Protein AF-A0AAD8CM71-F1 (afdb_monomer_lite)

Organism: NCBI:txid40147

pLDDT: mean 84.86, std 7.75, range [53.12, 95.56]

Foldseek 3Di:
DWDDDPPDPDTDDDPVCVVVCVVVVVVVVQVVQVVVDDGDPPDDPQRVCCNVPNNVPGDDDLVSDPDPVVSVVVVVVVD

Secondary structure (DSSP, 8-state):
-EE--TT-S--EE-HHHHHTTHHHHHHHHHHHHHHTT---TTS-HHHHHHHHH-GGG----GGG---HHHHHHHHHH--

Radius of gyration: 14.93 Å; chains: 1; bounding box: 32×26×39 Å

Sequence (79 aa):
MFEGPQGKKVLACSIAALKGNSYFYAGQLMAMSIIHGGPPQFLSPVLTEALICGPEKVIVSAEDVANEEIHSQIILVSC

Structure (mmCIF, N/CA/C/O backbone):
data_AF-A0AAD8CM71-F1
#
_entry.id   AF-A0AAD8CM71-F1
#
loop_
_atom_site.group_PDB
_atom_site.id
_atom_site.type_symbol
_atom_site.label_atom_id
_atom_site.label_alt_id
_atom_site.label_comp_id
_atom_site.label_asym_id
_atom_site.label_entity_id
_atom_site.label_seq_id
_atom_site.pdbx_PDB_ins_code
_atom_site.Cartn_x
_atom_site.Cartn_y
_atom_site.Cartn_z
_atom_site.occupancy
_atom_site.B_iso_or_equiv
_atom_site.auth_seq_id
_atom_site.auth_comp_id
_atom_site.auth_asym_id
_atom_site.auth_atom_id
_atom_site.pdbx_PDB_model_num
ATOM 1 N N . MET A 1 1 ? -12.664 2.264 -5.292 1.00 84.12 1 MET A N 1
ATOM 2 C CA . MET A 1 1 ? -11.250 1.829 -5.227 1.00 84.12 1 MET A CA 1
ATOM 3 C C . MET A 1 1 ? -11.004 1.099 -3.925 1.00 84.12 1 MET A C 1
ATOM 5 O O . MET A 1 1 ? -10.668 -0.063 -3.988 1.00 84.12 1 MET A O 1
ATOM 9 N N . PHE A 1 2 ? -11.262 1.723 -2.779 1.00 90.62 2 PHE A N 1
ATOM 10 C CA . PHE A 1 2 ? -11.309 1.044 -1.480 1.00 90.62 2 PHE A CA 1
ATOM 11 C C . PHE A 1 2 ? -12.754 0.776 -1.051 1.00 90.62 2 PHE A C 1
ATOM 13 O O . PHE A 1 2 ? -13.674 1.396 -1.592 1.00 90.62 2 PHE A O 1
ATOM 20 N N . GLU A 1 3 ? -12.936 -0.127 -0.096 1.00 90.50 3 GLU A N 1
ATOM 21 C CA . GLU A 1 3 ? -14.223 -0.467 0.517 1.00 90.50 3 GLU A CA 1
ATOM 22 C C . GLU A 1 3 ? -14.138 -0.399 2.043 1.00 90.50 3 GLU A C 1
ATOM 24 O O . GLU A 1 3 ? -13.058 -0.495 2.620 1.00 90.50 3 GLU A O 1
ATOM 29 N N . GLY A 1 4 ? -15.271 -0.186 2.703 1.00 85.75 4 GLY A N 1
ATOM 30 C CA . GLY A 1 4 ? -15.335 -0.062 4.153 1.00 85.75 4 GLY A CA 1
ATOM 31 C C . GLY A 1 4 ? -16.717 0.385 4.630 1.00 85.75 4 GLY A C 1
ATOM 32 O O . GLY A 1 4 ? -17.539 0.812 3.813 1.00 85.75 4 GLY A O 1
ATOM 33 N N . PRO A 1 5 ? -17.005 0.284 5.937 1.00 85.19 5 PRO A N 1
ATOM 34 C CA . PRO A 1 5 ? -18.283 0.709 6.492 1.00 85.19 5 PRO A CA 1
ATOM 35 C C . PRO A 1 5 ? -18.508 2.213 6.294 1.00 85.19 5 PRO A C 1
ATOM 37 O O . PRO A 1 5 ? -17.598 3.024 6.479 1.00 85.19 5 PRO A O 1
ATOM 40 N N . GLN A 1 6 ? -19.740 2.603 5.963 1.00 85.75 6 GLN A N 1
ATOM 41 C CA . GLN A 1 6 ? -20.083 4.010 5.763 1.00 85.75 6 GLN A CA 1
ATOM 42 C C . GLN A 1 6 ? -19.818 4.829 7.037 1.00 85.75 6 GLN A C 1
ATOM 44 O O . GLN A 1 6 ? -20.189 4.431 8.139 1.00 85.75 6 GLN A O 1
ATOM 49 N N . GLY A 1 7 ? -19.159 5.982 6.886 1.00 83.38 7 GLY A N 1
ATOM 50 C CA . GLY A 1 7 ? -18.832 6.876 8.002 1.00 83.38 7 GLY A CA 1
ATOM 51 C C . GLY A 1 7 ? -17.672 6.410 8.891 1.00 83.38 7 GLY A C 1
ATOM 52 O O . GLY A 1 7 ? -17.344 7.097 9.857 1.00 83.38 7 GLY A O 1
ATOM 53 N N . LYS A 1 8 ? -17.020 5.282 8.579 1.00 78.44 8 LY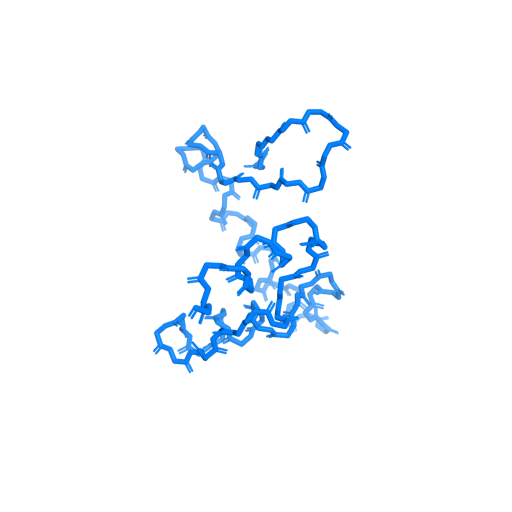S A N 1
ATOM 54 C CA . LYS A 1 8 ? -15.814 4.820 9.278 1.00 78.44 8 LYS A CA 1
ATOM 55 C C . LYS A 1 8 ? -14.568 5.112 8.443 1.00 78.44 8 LYS A C 1
ATOM 57 O O . LYS A 1 8 ? -14.556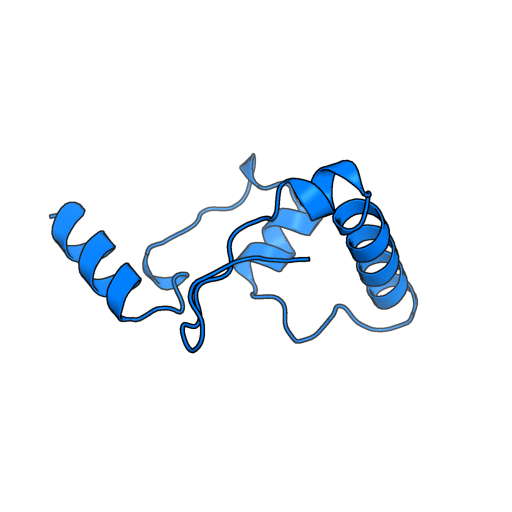 4.925 7.231 1.00 78.44 8 LYS A O 1
ATOM 62 N N . LYS A 1 9 ? -13.486 5.533 9.103 1.00 76.69 9 LYS A N 1
ATOM 63 C CA . LYS A 1 9 ? -12.159 5.728 8.487 1.00 76.69 9 LYS A CA 1
ATOM 64 C C . LYS A 1 9 ? -11.391 4.404 8.405 1.00 76.69 9 LYS A C 1
ATOM 66 O O . LYS A 1 9 ? -10.253 4.305 8.846 1.00 76.69 9 LYS A O 1
ATOM 71 N N . VAL A 1 10 ? -12.055 3.369 7.906 1.00 74.88 10 VAL A N 1
ATOM 72 C CA . VAL A 1 10 ? -11.471 2.041 7.713 1.00 74.88 10 VAL A CA 1
ATOM 73 C C . VAL A 1 10 ? -11.614 1.727 6.237 1.00 74.88 10 VAL A C 1
ATOM 75 O O . VAL A 1 10 ? -12.729 1.572 5.746 1.00 74.88 10 VAL A O 1
ATOM 78 N N . LEU A 1 11 ? -10.487 1.705 5.531 1.00 80.50 11 LEU A N 1
ATOM 79 C CA . LEU A 1 11 ? -10.425 1.423 4.104 1.00 80.50 11 LEU A CA 1
ATOM 80 C C . LEU A 1 11 ? -9.703 0.093 3.910 1.00 80.50 11 LEU A C 1
ATOM 82 O O . LEU A 1 11 ? -8.539 -0.045 4.274 1.00 80.50 11 LEU A O 1
ATOM 86 N N . ALA A 1 12 ? -10.401 -0.871 3.329 1.00 85.12 12 ALA A N 1
ATOM 87 C CA . ALA A 1 12 ? -9.855 -2.135 2.875 1.00 85.12 12 ALA A CA 1
ATOM 88 C C . ALA A 1 12 ? -9.709 -2.131 1.350 1.00 85.12 12 ALA A C 1
ATOM 90 O O . ALA A 1 12 ? -10.367 -1.366 0.629 1.00 85.12 12 ALA A O 1
ATOM 91 N N . CYS A 1 13 ? -8.827 -2.994 0.847 1.00 87.44 13 CYS A N 1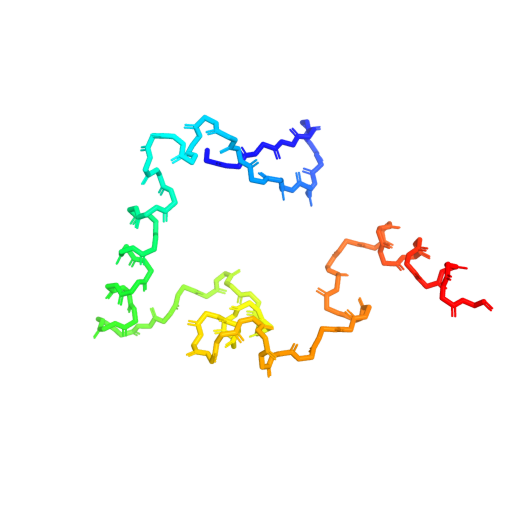
ATOM 92 C CA . CYS A 1 13 ? -8.666 -3.157 -0.586 1.00 87.44 13 CYS A CA 1
ATOM 93 C C . CYS A 1 13 ? -9.913 -3.793 -1.203 1.00 87.44 13 CYS A C 1
ATOM 95 O O . CYS A 1 13 ? -10.345 -4.850 -0.758 1.00 87.44 13 CYS A O 1
ATOM 97 N N . SER A 1 14 ? -10.455 -3.190 -2.263 1.00 92.50 14 SER A N 1
ATOM 98 C CA . SER A 1 14 ? -11.599 -3.763 -2.964 1.00 92.50 14 SER A CA 1
ATOM 99 C C . SER A 1 14 ? -11.154 -4.759 -4.027 1.00 92.50 14 SER A C 1
ATOM 101 O O . SER A 1 14 ? -10.405 -4.420 -4.949 1.00 92.50 14 SER A O 1
ATOM 103 N N . ILE A 1 15 ? -11.673 -5.986 -3.958 1.00 91.00 15 ILE A N 1
ATOM 104 C CA . ILE A 1 15 ? -11.381 -7.041 -4.944 1.00 91.00 15 ILE A CA 1
ATOM 105 C C . ILE A 1 15 ? -11.860 -6.634 -6.344 1.00 91.00 15 ILE A C 1
ATOM 107 O O . ILE A 1 15 ? -11.201 -6.935 -7.341 1.00 91.00 15 ILE A O 1
ATOM 111 N N . ALA A 1 16 ? -12.985 -5.923 -6.439 1.00 94.19 16 ALA A N 1
ATOM 112 C CA . ALA A 1 16 ? -13.487 -5.416 -7.713 1.00 94.19 16 ALA A CA 1
ATOM 113 C C . ALA A 1 16 ? -12.513 -4.403 -8.338 1.00 94.19 16 ALA A C 1
ATOM 115 O O . ALA A 1 16 ? -12.215 -4.482 -9.529 1.00 94.19 16 ALA A O 1
ATOM 116 N N . ALA A 1 17 ? -11.956 -3.501 -7.524 1.00 93.69 17 ALA A N 1
ATOM 117 C CA . ALA A 1 17 ? -10.959 -2.528 -7.968 1.00 93.69 17 ALA A CA 1
ATOM 118 C C . ALA A 1 17 ? -9.638 -3.195 -8.383 1.00 93.69 17 ALA A C 1
ATOM 120 O O . ALA A 1 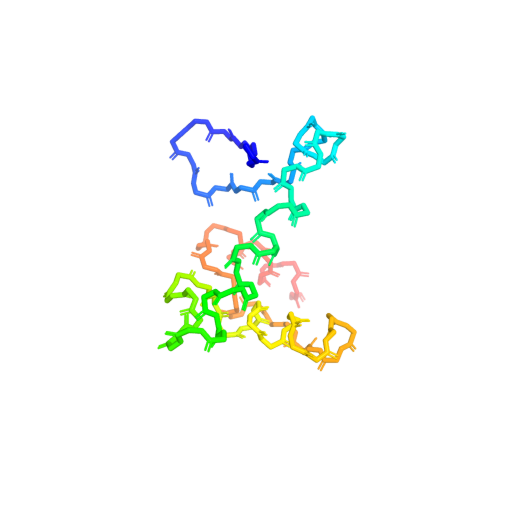17 ? -9.010 -2.764 -9.351 1.00 93.69 17 ALA A O 1
ATOM 121 N N . LEU A 1 18 ? -9.244 -4.268 -7.688 1.00 91.06 18 LEU A N 1
ATOM 122 C CA . LEU A 1 18 ? -8.080 -5.077 -8.046 1.00 91.06 18 LEU A CA 1
ATOM 123 C C . LEU A 1 18 ? -8.255 -5.739 -9.417 1.00 91.06 18 LEU A C 1
ATOM 125 O O . LEU A 1 18 ? -7.397 -5.581 -10.280 1.00 91.06 18 LEU A O 1
ATOM 129 N N . LYS A 1 19 ? -9.389 -6.412 -9.649 1.00 94.38 19 LYS A N 1
ATOM 130 C CA . LYS A 1 19 ? -9.705 -7.036 -10.947 1.00 94.38 19 LYS A CA 1
ATOM 131 C C . LYS A 1 19 ? -9.814 -6.013 -12.080 1.00 94.38 19 LYS A C 1
ATOM 133 O O . LYS A 1 19 ? -9.488 -6.325 -13.218 1.00 94.38 19 LYS A O 1
ATOM 138 N N . GLY A 1 20 ? -10.270 -4.802 -11.766 1.00 95.56 20 GLY A N 1
ATOM 139 C CA . GLY A 1 20 ? -10.399 -3.693 -12.710 1.00 95.56 20 GLY A CA 1
ATOM 140 C C . GLY A 1 20 ? -9.130 -2.857 -12.901 1.00 95.56 20 GLY A C 1
ATOM 141 O O . GLY A 1 20 ? -9.239 -1.740 -13.400 1.00 95.56 20 GLY A O 1
ATOM 142 N N . ASN A 1 21 ? -7.953 -3.326 -12.466 1.00 94.00 21 ASN A N 1
ATOM 143 C CA . ASN A 1 21 ? -6.667 -2.620 -12.581 1.00 94.00 21 ASN A CA 1
ATOM 144 C C . ASN A 1 21 ? -6.631 -1.214 -11.947 1.00 94.00 21 ASN A C 1
ATOM 146 O O . ASN A 1 21 ? -5.718 -0.434 -12.211 1.00 94.00 21 ASN A O 1
ATOM 150 N N . SER A 1 22 ? -7.581 -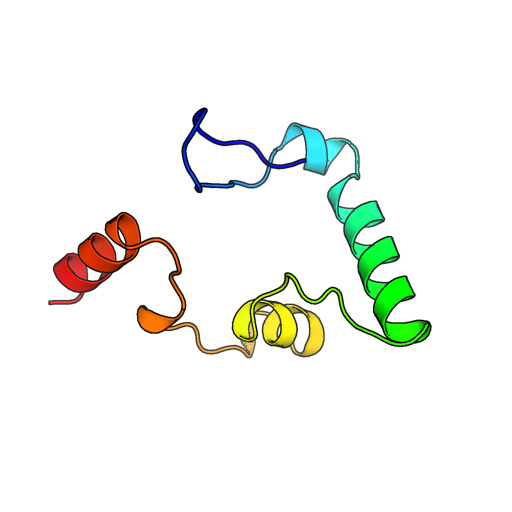0.865 -11.076 1.00 94.94 22 SER A N 1
ATOM 151 C CA . SER A 1 22 ? -7.652 0.487 -10.503 1.00 94.94 22 SER A CA 1
ATOM 152 C C . SER A 1 22 ? -6.424 0.804 -9.647 1.00 94.94 22 SER A C 1
ATOM 154 O O . SER A 1 22 ? -5.893 1.908 -9.720 1.00 94.94 22 SER A O 1
ATOM 156 N N . TYR A 1 23 ? -5.922 -0.178 -8.891 1.00 92.38 23 TYR A N 1
ATOM 157 C CA . TYR A 1 23 ? -4.691 -0.024 -8.110 1.00 92.38 23 TYR A CA 1
ATOM 158 C C . TYR A 1 23 ? -3.445 0.136 -8.978 1.00 92.38 23 TYR A C 1
ATOM 160 O O . TYR A 1 23 ? -2.552 0.898 -8.620 1.00 92.38 23 TYR A O 1
ATOM 168 N N . PHE A 1 24 ? -3.405 -0.526 -10.136 1.00 92.00 24 PHE A N 1
ATOM 169 C CA . PHE A 1 24 ? -2.308 -0.382 -11.087 1.00 92.00 24 PHE A CA 1
ATOM 170 C C . PHE A 1 24 ? -2.239 1.052 -11.628 1.00 92.00 24 PHE A C 1
ATOM 172 O O . PHE A 1 24 ? -1.190 1.690 -11.554 1.00 92.00 24 PHE A O 1
ATOM 179 N N . TYR A 1 25 ? -3.369 1.605 -12.082 1.00 94.25 25 TYR A N 1
ATOM 180 C CA . TYR A 1 25 ? -3.422 2.990 -12.559 1.00 94.25 25 TYR A CA 1
ATOM 181 C C . TYR A 1 25 ? -3.178 4.014 -11.446 1.00 94.25 25 TYR A C 1
ATOM 183 O O . TYR A 1 25 ? -2.491 5.009 -11.671 1.00 94.25 25 TYR A O 1
ATOM 191 N N . ALA A 1 26 ? -3.675 3.765 -10.231 1.00 90.31 26 ALA A N 1
ATOM 192 C CA . ALA A 1 26 ? -3.359 4.604 -9.077 1.00 90.31 26 ALA A CA 1
ATOM 193 C C . ALA A 1 26 ? -1.847 4.620 -8.793 1.00 90.31 26 ALA A C 1
ATOM 195 O O . ALA A 1 26 ? -1.281 5.686 -8.561 1.00 90.31 26 ALA A O 1
ATOM 196 N N . GLY A 1 27 ? -1.181 3.464 -8.882 1.00 87.88 27 GLY A N 1
ATOM 197 C CA . GLY A 1 27 ? 0.274 3.352 -8.782 1.00 87.88 27 GLY A CA 1
ATOM 198 C C . GLY A 1 27 ? 1.008 4.170 -9.846 1.00 87.88 27 GLY A C 1
ATOM 199 O O . GLY A 1 27 ? 1.930 4.912 -9.516 1.00 87.88 27 GLY A O 1
ATOM 200 N N . GLN A 1 28 ? 0.560 4.105 -11.104 1.00 90.44 28 GLN A N 1
ATOM 201 C CA . GLN A 1 28 ? 1.129 4.916 -12.187 1.00 90.44 28 GLN A CA 1
ATOM 202 C C . GLN A 1 28 ? 0.988 6.418 -11.923 1.00 90.44 28 GLN A C 1
ATOM 204 O O . GLN A 1 28 ? 1.952 7.162 -12.092 1.00 90.44 28 GLN A O 1
ATOM 209 N N . LEU A 1 29 ? -0.187 6.866 -11.477 1.00 88.00 29 LEU A N 1
ATOM 210 C CA . LEU A 1 29 ? -0.417 8.271 -11.135 1.00 88.00 29 LEU A CA 1
ATOM 211 C C . LEU A 1 29 ? 0.487 8.724 -9.983 1.00 88.00 29 LEU A C 1
ATOM 213 O O . LEU A 1 29 ? 1.105 9.781 -10.085 1.00 88.00 29 LEU A O 1
ATOM 217 N N . MET A 1 30 ? 0.627 7.909 -8.933 1.00 85.50 30 MET A N 1
ATOM 218 C CA . MET A 1 30 ? 1.535 8.204 -7.818 1.00 85.50 30 MET A CA 1
ATOM 219 C C . MET A 1 30 ? 2.997 8.296 -8.278 1.00 85.50 30 MET A C 1
ATOM 221 O O . MET A 1 30 ? 3.694 9.237 -7.902 1.00 85.50 30 MET A O 1
ATOM 225 N N . ALA A 1 31 ? 3.451 7.378 -9.137 1.00 85.06 31 ALA A N 1
ATOM 226 C CA . ALA A 1 31 ? 4.800 7.415 -9.703 1.00 85.06 31 ALA A CA 1
ATOM 227 C C . ALA A 1 31 ? 5.038 8.678 -10.550 1.00 85.06 31 ALA A C 1
ATOM 229 O O . ALA A 1 31 ? 6.080 9.323 -10.435 1.00 85.06 31 ALA A O 1
ATOM 230 N N . MET A 1 32 ? 4.050 9.078 -11.355 1.00 82.88 32 MET A N 1
ATOM 231 C CA . MET A 1 32 ? 4.119 10.307 -12.147 1.00 82.88 32 MET A CA 1
ATOM 232 C C . MET A 1 32 ? 4.201 11.558 -11.267 1.00 82.88 32 MET A C 1
ATOM 234 O O . MET A 1 32 ? 4.979 12.455 -11.590 1.00 82.88 32 MET A O 1
ATOM 238 N N . SER A 1 33 ? 3.469 11.618 -10.148 1.00 82.31 33 SER A N 1
ATOM 239 C CA . SER A 1 33 ? 3.562 12.733 -9.192 1.00 82.31 33 SER A CA 1
ATOM 240 C C . SER A 1 33 ? 4.973 12.888 -8.616 1.00 82.31 33 SER A C 1
ATOM 242 O O . SER A 1 33 ? 5.488 14.003 -8.550 1.00 82.31 33 SER A O 1
ATOM 244 N N . ILE A 1 34 ? 5.642 11.776 -8.292 1.00 77.50 34 ILE A N 1
ATOM 245 C CA . ILE A 1 34 ? 7.029 11.792 -7.799 1.00 77.50 34 ILE A CA 1
ATOM 246 C C . ILE A 1 34 ? 7.969 12.419 -8.839 1.00 77.50 34 ILE A C 1
ATOM 248 O O . ILE A 1 34 ? 8.747 13.308 -8.502 1.00 77.50 34 ILE A O 1
ATOM 252 N N . ILE A 1 35 ? 7.862 12.002 -10.104 1.00 76.50 35 ILE A N 1
ATOM 253 C CA . ILE A 1 35 ? 8.726 12.483 -11.198 1.00 76.50 35 ILE A CA 1
ATOM 254 C C . ILE A 1 35 ? 8.532 13.987 -11.464 1.00 76.50 35 ILE A C 1
ATOM 256 O O . ILE A 1 35 ? 9.489 14.677 -11.806 1.00 76.50 35 ILE A O 1
ATOM 260 N N . HIS A 1 36 ? 7.312 14.506 -11.295 1.00 80.06 36 HIS A N 1
ATOM 261 C CA . HIS A 1 36 ? 6.953 15.882 -11.665 1.00 80.06 36 HIS A CA 1
ATOM 262 C C . HIS A 1 36 ? 6.974 16.886 -10.501 1.00 80.06 36 HIS A C 1
ATOM 264 O O . HIS A 1 36 ? 6.507 18.011 -10.669 1.00 80.06 36 HIS A O 1
ATOM 270 N N . GLY A 1 37 ? 7.537 16.528 -9.342 1.00 63.53 37 GLY A N 1
ATOM 271 C CA . GLY A 1 37 ? 7.828 17.503 -8.284 1.00 63.53 37 GLY A CA 1
ATOM 272 C C . GLY A 1 37 ? 7.096 17.311 -6.959 1.00 63.53 37 GLY A C 1
ATOM 273 O O . GLY A 1 37 ? 7.084 18.235 -6.149 1.00 63.53 37 GLY A O 1
ATOM 274 N N . GLY A 1 38 ? 6.538 16.132 -6.681 1.00 63.78 38 GLY A N 1
ATOM 275 C CA . GLY A 1 38 ? 6.271 15.769 -5.293 1.00 63.78 38 GLY A CA 1
ATOM 276 C C . GLY A 1 38 ? 5.442 14.500 -5.109 1.00 63.78 38 GLY A C 1
ATOM 277 O O . GLY A 1 38 ? 4.435 14.323 -5.798 1.00 63.78 38 GLY A O 1
ATOM 278 N N . PRO A 1 39 ? 5.813 13.623 -4.157 1.00 65.12 39 PRO A N 1
ATOM 279 C CA . PRO A 1 39 ? 4.958 12.514 -3.760 1.00 65.12 39 PRO A CA 1
ATOM 280 C C . PRO A 1 39 ? 3.608 13.043 -3.247 1.00 65.12 39 PRO A C 1
ATOM 282 O O . PRO A 1 39 ? 3.532 14.165 -2.734 1.00 65.12 39 PRO A O 1
ATOM 285 N N . PRO A 1 40 ? 2.531 12.250 -3.349 1.00 69.06 40 PRO A N 1
ATOM 286 C CA . PRO A 1 40 ? 1.250 12.662 -2.806 1.00 69.06 40 PRO A CA 1
ATOM 287 C C . PRO A 1 40 ? 1.371 12.908 -1.294 1.00 69.06 40 PRO A C 1
ATOM 289 O O . PRO A 1 40 ? 1.673 11.987 -0.541 1.00 69.06 40 PRO A O 1
ATOM 292 N N . GLN A 1 41 ? 1.097 14.134 -0.832 1.00 72.25 41 GLN A N 1
ATOM 293 C CA . GLN A 1 41 ? 1.230 14.525 0.586 1.00 72.25 41 GLN A CA 1
ATOM 294 C C . GLN A 1 41 ? 0.233 13.838 1.540 1.00 72.25 41 GLN A C 1
ATOM 296 O O . GLN A 1 41 ? 0.176 14.163 2.721 1.00 72.25 41 GLN A O 1
ATOM 301 N N . PHE A 1 42 ? -0.575 12.903 1.042 1.00 77.00 42 PHE A N 1
ATOM 302 C CA . PHE A 1 42 ? -1.550 12.159 1.834 1.00 77.00 42 PHE A CA 1
ATOM 303 C C . PHE A 1 42 ? -1.052 10.774 2.277 1.00 77.00 42 PHE A C 1
ATOM 305 O O . PHE A 1 42 ? -1.762 10.097 3.020 1.00 77.00 42 PHE A O 1
ATOM 312 N N . LEU A 1 43 ? 0.114 10.316 1.803 1.00 81.50 43 LEU A N 1
ATOM 313 C CA . LEU A 1 43 ? 0.679 9.023 2.198 1.00 81.50 43 LEU A CA 1
ATOM 314 C C . LEU A 1 43 ? 1.415 9.149 3.536 1.00 81.50 43 LEU A C 1
ATOM 316 O O . LEU A 1 43 ? 2.137 10.119 3.764 1.00 81.50 43 LEU A O 1
ATOM 320 N N . SER A 1 44 ? 1.256 8.157 4.416 1.00 84.12 44 SER A N 1
ATOM 321 C CA . SER A 1 44 ? 2.028 8.110 5.660 1.00 84.12 44 SER A CA 1
ATOM 322 C C . SER A 1 44 ? 3.516 7.857 5.371 1.00 84.12 44 SER A C 1
ATOM 324 O O . SER A 1 44 ? 3.847 7.269 4.332 1.00 84.12 44 SER A O 1
ATOM 326 N N . PRO A 1 45 ? 4.429 8.251 6.279 1.00 84.88 45 PRO A N 1
ATOM 327 C CA . PRO A 1 45 ? 5.853 7.950 6.141 1.00 84.88 45 PRO A CA 1
ATOM 328 C C . PRO A 1 45 ? 6.123 6.450 5.958 1.00 84.88 45 PRO A C 1
ATOM 330 O O . PRO A 1 45 ? 6.792 6.077 4.998 1.00 84.88 45 PRO A O 1
ATOM 333 N N . VAL A 1 46 ? 5.501 5.594 6.782 1.00 89.81 46 VAL A N 1
ATOM 334 C CA . VAL A 1 46 ? 5.636 4.126 6.702 1.00 89.81 46 VAL A CA 1
ATOM 335 C C . VAL A 1 46 ? 5.191 3.571 5.345 1.00 89.81 46 VAL A C 1
ATOM 337 O O . VAL A 1 46 ? 5.874 2.737 4.755 1.00 89.81 46 VAL A O 1
ATOM 340 N N . LEU A 1 47 ? 4.067 4.055 4.801 1.00 86.88 47 LEU A N 1
ATOM 341 C CA . LEU A 1 47 ? 3.574 3.597 3.501 1.00 86.88 47 LEU A CA 1
ATOM 342 C C . LEU A 1 47 ? 4.477 4.085 2.366 1.00 86.88 47 LEU A C 1
ATOM 344 O O . LEU A 1 47 ? 4.728 3.352 1.412 1.00 86.88 47 LEU A O 1
ATOM 348 N N . THR A 1 48 ? 4.978 5.313 2.474 1.00 86.00 48 THR A N 1
ATOM 349 C CA . THR A 1 48 ? 5.912 5.884 1.499 1.00 86.00 48 THR A CA 1
ATOM 350 C C . THR A 1 48 ? 7.207 5.080 1.463 1.00 86.00 48 THR A C 1
ATOM 352 O O . THR A 1 48 ? 7.668 4.710 0.385 1.00 86.00 48 THR A O 1
ATOM 355 N N . GLU A 1 49 ? 7.762 4.744 2.625 1.00 87.31 49 GLU A N 1
ATOM 356 C CA . GLU A 1 49 ? 8.965 3.921 2.724 1.00 87.31 49 GLU A CA 1
ATOM 357 C C . GLU A 1 49 ? 8.732 2.511 2.169 1.00 87.31 49 GLU A C 1
ATOM 359 O O . GLU A 1 49 ? 9.553 2.012 1.401 1.00 87.31 49 GLU A O 1
ATOM 364 N N . ALA A 1 50 ? 7.574 1.902 2.447 1.00 89.81 50 ALA A N 1
ATOM 365 C CA . ALA A 1 50 ? 7.235 0.576 1.929 1.00 89.81 50 ALA A CA 1
ATOM 366 C C . ALA A 1 50 ? 7.115 0.564 0.398 1.00 89.81 50 ALA A C 1
ATOM 368 O O . ALA A 1 50 ? 7.519 -0.404 -0.246 1.00 89.81 50 ALA A O 1
ATOM 369 N N . LEU A 1 51 ? 6.605 1.646 -0.198 1.00 85.44 51 LEU A N 1
ATOM 370 C CA . LEU A 1 51 ? 6.529 1.804 -1.653 1.00 85.44 51 LEU A CA 1
ATOM 371 C C . LEU A 1 51 ? 7.908 1.987 -2.306 1.00 85.44 51 LEU A C 1
ATOM 373 O O . LEU A 1 51 ? 8.086 1.582 -3.453 1.00 85.44 51 LEU A O 1
ATOM 377 N N . ILE A 1 52 ? 8.870 2.593 -1.603 1.00 83.62 52 ILE A N 1
ATOM 378 C CA . ILE A 1 52 ? 10.225 2.855 -2.116 1.00 83.62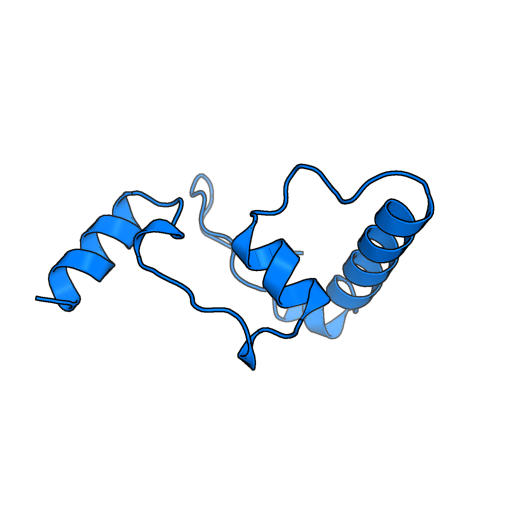 52 ILE A CA 1
ATOM 379 C C . ILE A 1 52 ? 11.132 1.634 -1.926 1.00 83.62 52 ILE A C 1
ATOM 381 O O . ILE A 1 52 ? 11.830 1.219 -2.851 1.00 83.62 52 ILE A O 1
ATOM 385 N N . CYS A 1 53 ? 11.145 1.076 -0.718 1.00 87.31 53 CYS A N 1
ATOM 386 C CA . CYS A 1 53 ? 12.114 0.070 -0.290 1.00 87.31 53 CYS A CA 1
ATOM 387 C C . CYS A 1 53 ? 11.588 -1.367 -0.407 1.00 87.31 53 CYS A C 1
ATOM 389 O O . CYS A 1 53 ? 12.404 -2.295 -0.442 1.00 87.31 53 CYS A O 1
ATOM 391 N N . GLY A 1 54 ? 10.268 -1.537 -0.508 1.00 88.69 54 GLY A N 1
ATOM 392 C CA . GLY A 1 54 ? 9.566 -2.813 -0.388 1.00 88.69 54 GLY A CA 1
ATOM 393 C C . GLY A 1 54 ? 9.011 -3.015 1.032 1.00 88.69 54 GLY A C 1
ATOM 394 O O . GLY A 1 54 ? 9.683 -2.655 2.004 1.00 88.69 54 GLY A O 1
ATOM 395 N N . PRO A 1 55 ? 7.796 -3.582 1.190 1.00 89.69 55 PRO A N 1
ATOM 396 C CA . PRO A 1 55 ? 7.172 -3.783 2.501 1.00 89.69 55 PRO A CA 1
ATOM 397 C C . PRO A 1 55 ? 7.976 -4.722 3.410 1.00 89.69 55 PRO A C 1
ATOM 399 O O . PRO A 1 55 ? 7.890 -4.620 4.627 1.00 89.69 55 PRO A O 1
ATOM 402 N N . GLU A 1 56 ? 8.791 -5.608 2.839 1.00 92.38 56 GLU A N 1
ATOM 403 C CA . GLU A 1 56 ? 9.668 -6.521 3.572 1.00 92.38 56 GLU A CA 1
ATOM 404 C C . GLU A 1 56 ? 10.836 -5.826 4.288 1.00 92.38 56 GLU A C 1
ATOM 406 O O . GLU A 1 56 ? 11.497 -6.448 5.119 1.00 92.38 56 GLU A O 1
ATOM 411 N N . LYS A 1 57 ? 11.107 -4.554 3.969 1.00 89.75 57 LYS A N 1
ATOM 412 C CA . LYS A 1 57 ? 12.212 -3.771 4.547 1.00 89.75 57 LYS A CA 1
ATOM 413 C C . LYS A 1 57 ? 11.747 -2.687 5.513 1.00 89.75 57 LYS A C 1
ATOM 415 O O . LYS A 1 57 ? 12.581 -1.933 6.004 1.00 89.75 57 LYS A O 1
ATOM 420 N N . VAL A 1 58 ? 10.445 -2.601 5.774 1.00 92.50 58 VAL A N 1
ATOM 421 C CA . VAL A 1 58 ? 9.858 -1.580 6.643 1.00 92.50 58 VAL A CA 1
ATOM 422 C C . VAL A 1 58 ? 9.414 -2.211 7.950 1.00 92.50 58 VAL A C 1
ATOM 424 O O . VAL A 1 58 ? 8.704 -3.215 7.964 1.00 92.50 58 VAL A O 1
ATOM 427 N N . ILE A 1 59 ? 9.834 -1.606 9.058 1.00 88.94 59 ILE A N 1
ATOM 428 C CA . ILE A 1 59 ? 9.376 -1.980 10.393 1.00 88.94 59 ILE A CA 1
ATOM 429 C C . ILE A 1 59 ? 8.100 -1.187 10.666 1.00 88.94 59 ILE A C 1
ATOM 431 O O . ILE A 1 59 ? 8.126 0.039 10.663 1.00 88.94 59 ILE A O 1
ATOM 435 N N . VAL A 1 60 ? 6.995 -1.894 10.889 1.00 89.38 60 VAL A N 1
ATOM 436 C CA . VAL A 1 60 ? 5.703 -1.297 11.244 1.00 89.38 60 VAL A CA 1
ATOM 437 C C . VAL A 1 60 ? 5.464 -1.506 12.733 1.00 89.38 60 VAL A C 1
ATOM 439 O O . VAL A 1 60 ? 5.643 -2.614 13.245 1.00 89.38 60 VAL A O 1
ATOM 442 N N . SER A 1 61 ? 5.059 -0.448 13.420 1.00 88.75 61 SER A N 1
ATOM 443 C CA . SER A 1 61 ? 4.759 -0.437 14.849 1.00 88.75 61 SER A CA 1
ATOM 444 C C . SER A 1 61 ? 3.275 -0.163 15.104 1.00 88.75 61 SER A C 1
ATOM 446 O O . SER A 1 61 ? 2.540 0.242 14.202 1.00 88.75 61 SER A O 1
ATOM 448 N N . ALA A 1 62 ? 2.817 -0.377 16.344 1.00 86.81 62 ALA A N 1
ATOM 449 C CA . ALA A 1 62 ? 1.468 0.032 16.733 1.00 86.81 62 ALA A CA 1
ATOM 450 C C . ALA A 1 62 ? 1.275 1.544 16.525 1.00 86.81 62 ALA A C 1
ATOM 452 O O . ALA A 1 62 ? 0.235 1.949 16.021 1.00 86.81 62 ALA A O 1
ATOM 453 N N . GLU A 1 63 ? 2.313 2.345 16.779 1.00 87.00 63 GLU A N 1
ATOM 454 C CA . GLU A 1 63 ? 2.318 3.810 16.654 1.00 87.00 63 GLU A CA 1
ATOM 455 C C . GLU A 1 63 ? 1.935 4.302 15.239 1.00 87.00 63 GLU A C 1
ATOM 457 O O . GLU A 1 63 ? 1.437 5.415 15.066 1.00 87.00 63 GLU A O 1
ATOM 462 N N . ASP A 1 64 ? 2.141 3.471 14.211 1.00 86.25 64 ASP A N 1
ATOM 463 C CA . ASP A 1 64 ? 1.815 3.782 12.813 1.00 86.25 64 ASP A CA 1
ATOM 464 C C . ASP A 1 64 ? 0.308 3.644 12.499 1.00 86.25 64 ASP A C 1
ATOM 466 O O . ASP A 1 64 ? -0.151 3.970 11.395 1.00 86.25 64 ASP A O 1
ATOM 470 N N . VAL A 1 65 ? -0.493 3.162 13.456 1.00 86.06 65 VAL A N 1
ATOM 471 C CA . VAL A 1 65 ? -1.936 2.944 13.313 1.00 86.06 65 VAL A CA 1
ATOM 472 C C . VAL A 1 65 ? -2.705 4.226 13.637 1.00 86.06 65 VAL A C 1
ATOM 474 O O . VAL A 1 65 ? -3.017 4.528 14.781 1.00 86.06 65 VAL A O 1
ATOM 477 N N . ALA A 1 66 ? -3.127 4.945 12.596 1.00 81.62 66 ALA A N 1
ATOM 478 C CA . ALA A 1 66 ? -3.870 6.206 12.729 1.00 81.62 66 ALA A CA 1
ATOM 479 C C . ALA A 1 66 ? -5.306 6.080 13.293 1.00 81.62 66 ALA A C 1
ATOM 481 O O . ALA A 1 66 ? -5.982 7.087 13.507 1.00 81.62 66 ALA A O 1
ATOM 482 N N . ASN A 1 67 ? -5.830 4.863 13.458 1.00 84.56 67 ASN A N 1
ATOM 483 C CA . ASN A 1 67 ? -7.160 4.631 14.016 1.00 84.56 67 ASN A CA 1
ATOM 484 C C . ASN A 1 67 ? -7.034 4.271 15.499 1.00 84.56 67 ASN A C 1
ATOM 486 O O . ASN A 1 67 ? -6.662 3.149 15.818 1.00 84.56 67 ASN A O 1
ATOM 490 N N . GLU A 1 68 ? -7.414 5.198 16.376 1.00 83.56 68 GLU A N 1
ATOM 491 C CA . GLU A 1 68 ? -7.356 5.062 17.842 1.00 83.56 68 GLU A CA 1
ATOM 492 C C . GLU A 1 68 ? -8.029 3.794 18.392 1.00 83.56 68 GLU A C 1
ATOM 494 O O . GLU A 1 68 ? -7.546 3.176 19.342 1.00 83.56 68 GLU A O 1
ATOM 499 N N . GLU A 1 69 ? -9.149 3.378 17.793 1.00 85.31 69 GLU A N 1
ATOM 500 C CA . GLU A 1 69 ? -9.877 2.177 18.212 1.00 85.31 69 GLU A CA 1
ATOM 501 C C . GLU A 1 69 ? -9.077 0.912 17.876 1.00 85.31 69 GLU A C 1
ATOM 503 O O . GLU A 1 69 ? -8.919 0.034 18.723 1.00 85.31 69 GLU A O 1
ATOM 508 N N . ILE A 1 70 ? -8.508 0.845 16.668 1.00 85.12 70 ILE A N 1
ATOM 509 C CA . ILE A 1 70 ? -7.655 -0.273 16.237 1.00 85.12 70 ILE A CA 1
ATOM 510 C C . ILE A 1 70 ? -6.337 -0.265 17.019 1.00 85.12 70 ILE A C 1
ATOM 512 O O . ILE A 1 70 ? -5.887 -1.313 17.473 1.00 85.12 70 ILE A O 1
ATOM 516 N N . HIS A 1 71 ? -5.750 0.912 17.226 1.00 85.69 71 HIS A N 1
ATOM 517 C CA . HIS A 1 71 ? -4.539 1.110 18.013 1.00 85.69 71 HIS A CA 1
ATOM 518 C C . HIS A 1 71 ? -4.696 0.552 19.434 1.00 85.69 71 HIS A C 1
ATOM 520 O O . HIS A 1 71 ? -3.910 -0.288 19.872 1.00 85.69 71 HIS A O 1
ATOM 526 N N . SER A 1 72 ? -5.782 0.932 20.115 1.00 86.94 72 SER A N 1
ATOM 527 C CA . SER A 1 72 ? -6.095 0.449 21.465 1.00 86.94 72 SER A CA 1
ATOM 528 C C . SER A 1 72 ? -6.254 -1.073 21.509 1.00 86.94 72 SER A C 1
ATOM 530 O O . SER A 1 72 ? -5.767 -1.723 22.431 1.00 86.94 72 SER A O 1
ATOM 532 N N . GLN A 1 73 ? -6.905 -1.661 20.501 1.00 88.19 73 GLN A N 1
ATOM 533 C CA . GLN A 1 73 ? -7.076 -3.113 20.408 1.00 88.19 73 GLN A CA 1
ATOM 534 C C . GLN A 1 73 ? -5.749 -3.846 20.164 1.00 88.19 73 GLN A C 1
ATOM 536 O O . GLN A 1 73 ? -5.519 -4.889 20.769 1.00 88.19 73 GLN A O 1
ATOM 541 N N . ILE A 1 74 ? -4.862 -3.306 19.325 1.00 87.62 74 ILE A N 1
ATOM 542 C CA . ILE A 1 74 ? -3.541 -3.898 19.055 1.00 87.62 74 ILE A CA 1
ATOM 543 C C . ILE A 1 74 ? -2.665 -3.876 20.310 1.00 87.62 74 ILE A C 1
ATOM 545 O O . ILE A 1 74 ? -2.019 -4.879 20.619 1.00 87.62 74 ILE A O 1
ATOM 549 N N . ILE A 1 75 ? -2.677 -2.768 21.058 1.00 86.88 75 ILE A N 1
ATOM 550 C CA . ILE A 1 75 ? -1.928 -2.654 22.318 1.00 86.88 75 ILE A CA 1
ATOM 551 C C . ILE A 1 75 ? -2.436 -3.674 23.338 1.00 86.88 75 ILE A C 1
ATOM 553 O O . ILE A 1 75 ? -1.630 -4.369 23.949 1.00 86.88 75 ILE A O 1
ATOM 557 N N . LEU A 1 76 ? -3.758 -3.817 23.481 1.00 85.50 76 LEU A N 1
ATOM 558 C CA . LEU A 1 76 ? -4.363 -4.768 24.421 1.00 85.50 76 LEU A CA 1
ATOM 559 C C . LEU A 1 76 ? -3.984 -6.229 24.141 1.00 85.50 76 LEU A C 1
ATOM 561 O O . LEU A 1 76 ? -3.878 -7.007 25.082 1.00 85.50 76 LEU A O 1
ATOM 565 N N . VAL A 1 77 ? -3.800 -6.607 22.873 1.00 79.62 77 VAL A N 1
ATOM 566 C CA . VAL A 1 77 ? -3.438 -7.982 22.470 1.00 79.62 77 VAL A CA 1
ATOM 567 C C . VAL A 1 77 ? -1.920 -8.225 22.514 1.00 79.62 77 VAL A C 1
ATOM 569 O O . VAL A 1 77 ? -1.481 -9.371 22.484 1.00 79.62 77 VAL A O 1
ATOM 572 N N . SER A 1 78 ? -1.113 -7.165 22.600 1.00 72.00 78 SER A N 1
ATOM 573 C CA . SER A 1 78 ? 0.354 -7.252 22.677 1.00 72.00 78 SER A CA 1
ATOM 574 C C . SER A 1 78 ? 0.895 -7.327 24.120 1.00 72.00 78 SER A C 1
ATOM 576 O O . SER A 1 78 ? 2.111 -7.425 24.296 1.00 72.00 78 SER A O 1
ATOM 578 N N . CYS A 1 79 ? 0.015 -7.278 25.131 1.00 53.12 79 CYS A N 1
ATOM 579 C CA . CYS A 1 79 ? 0.306 -7.501 26.556 1.00 53.12 79 CYS A CA 1
ATOM 580 C C . CYS A 1 79 ? 0.051 -8.957 26.967 1.00 53.12 79 CYS A C 1
ATOM 582 O O . CYS A 1 79 ? 0.826 -9.453 27.816 1.00 53.12 79 CYS A O 1
#